Protein AF-A0A972IJH6-F1 (afdb_monomer)

Radius of gyration: 18.7 Å; Cα contacts (8 Å, |Δi|>4): 28; chains: 1; bounding box: 49×26×56 Å

pLDDT: mean 86.45, std 7.0, range [54.78, 92.75]

Structure (mmCIF, N/CA/C/O backbone):
data_AF-A0A972IJH6-F1
#
_entry.id   AF-A0A972IJH6-F1
#
loop_
_atom_site.group_PDB
_atom_site.id
_atom_site.type_symbol
_atom_site.label_atom_id
_atom_site.label_alt_id
_atom_site.label_comp_id
_atom_site.label_asym_id
_atom_site.label_entity_id
_atom_site.label_seq_id
_atom_site.pdbx_PDB_ins_code
_atom_site.Cartn_x
_atom_site.Cartn_y
_atom_site.Cartn_z
_atom_site.occupancy
_atom_site.B_iso_or_equiv
_atom_site.auth_seq_id
_atom_site.auth_comp_id
_atom_site.auth_asym_id
_atom_site.auth_atom_id
_atom_site.pdbx_PDB_model_num
ATOM 1 N N . MET A 1 1 ? 26.074 -16.834 -16.479 1.00 58.84 1 MET A N 1
ATOM 2 C CA . MET A 1 1 ? 25.507 -15.591 -15.922 1.00 58.84 1 MET A CA 1
ATOM 3 C C . MET A 1 1 ? 26.650 -14.635 -15.679 1.00 58.84 1 MET A C 1
ATOM 5 O O . MET A 1 1 ? 27.601 -15.013 -15.003 1.00 58.84 1 MET A O 1
ATOM 9 N N . SER A 1 2 ? 26.598 -13.446 -16.268 1.00 78.44 2 SER A N 1
ATOM 10 C CA . SER A 1 2 ? 27.529 -12.378 -15.910 1.00 78.44 2 SER A CA 1
ATOM 11 C C . SER A 1 2 ? 27.284 -11.946 -14.450 1.00 78.44 2 SER A C 1
ATOM 13 O O . SER A 1 2 ? 26.160 -12.080 -13.956 1.00 78.44 2 SER A O 1
ATOM 15 N N . PRO A 1 3 ? 28.292 -11.415 -13.733 1.00 78.31 3 PRO A N 1
ATOM 16 C CA . PRO A 1 3 ? 28.118 -10.910 -12.364 1.00 78.31 3 PRO A CA 1
ATOM 17 C C . PRO A 1 3 ? 26.962 -9.902 -12.225 1.00 78.31 3 PRO A C 1
ATOM 19 O O .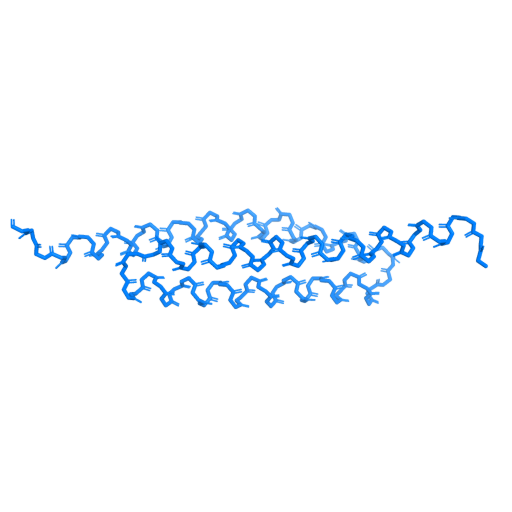 PRO A 1 3 ? 26.282 -9.860 -11.201 1.00 78.31 3 PRO A O 1
ATOM 22 N N .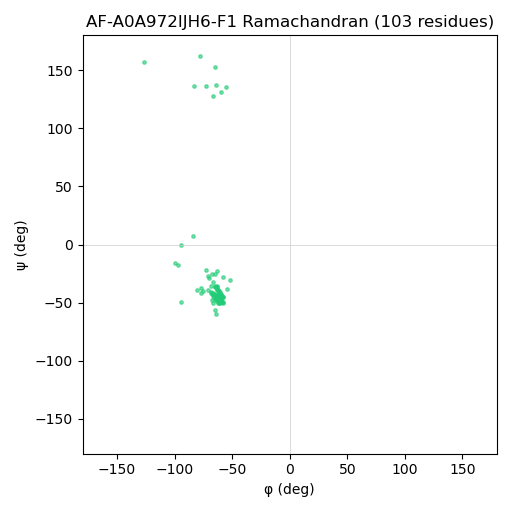 ASN A 1 4 ? 26.689 -9.148 -13.293 1.00 81.50 4 ASN A N 1
ATOM 23 C CA . ASN A 1 4 ? 25.627 -8.145 -13.367 1.00 81.50 4 ASN A CA 1
ATOM 24 C C . ASN A 1 4 ? 24.229 -8.782 -13.413 1.00 81.50 4 ASN A C 1
ATOM 26 O O . ASN A 1 4 ? 23.302 -8.302 -12.765 1.00 81.50 4 ASN A O 1
ATOM 30 N N . GLU A 1 5 ? 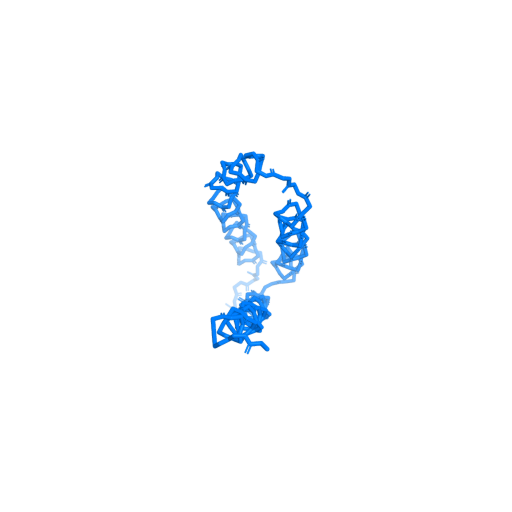24.078 -9.890 -14.142 1.00 79.38 5 GLU A N 1
ATOM 31 C CA . GLU A 1 5 ? 22.830 -10.661 -14.181 1.00 79.38 5 GLU A CA 1
ATOM 32 C C . GLU A 1 5 ? 22.544 -11.297 -12.818 1.00 79.38 5 GLU A C 1
ATOM 34 O O . GLU A 1 5 ? 21.413 -11.242 -12.338 1.00 79.38 5 GLU A O 1
ATOM 39 N N . LEU A 1 6 ? 23.575 -11.842 -12.162 1.00 83.81 6 LEU A N 1
ATOM 40 C CA . LEU A 1 6 ? 23.454 -12.432 -10.828 1.00 83.81 6 LEU A CA 1
ATOM 41 C C . LEU A 1 6 ? 23.011 -11.383 -9.791 1.00 83.81 6 LEU A C 1
ATOM 43 O O . LEU A 1 6 ? 22.104 -11.639 -9.001 1.00 83.81 6 LEU A O 1
ATOM 47 N N . GLY A 1 7 ? 23.595 -10.179 -9.841 1.00 84.25 7 GLY A N 1
ATOM 48 C CA . GLY A 1 7 ? 23.202 -9.048 -8.995 1.00 84.25 7 GLY A CA 1
ATOM 49 C C . GLY A 1 7 ? 21.758 -8.591 -9.225 1.00 84.25 7 GLY A C 1
ATOM 50 O O . GLY A 1 7 ? 21.043 -8.316 -8.262 1.00 84.25 7 GLY A O 1
ATOM 51 N N . GLY A 1 8 ? 21.297 -8.580 -10.481 1.00 86.81 8 GLY A N 1
ATOM 52 C CA . GLY A 1 8 ? 19.907 -8.266 -10.827 1.00 86.81 8 GLY A CA 1
ATOM 53 C C . GLY A 1 8 ? 18.900 -9.264 -10.245 1.00 86.81 8 GLY A C 1
ATOM 54 O O . GLY A 1 8 ? 17.905 -8.856 -9.645 1.00 86.81 8 GLY A O 1
ATOM 55 N N . TRP A 1 9 ? 19.176 -10.567 -10.353 1.00 88.19 9 TRP A N 1
ATOM 56 C CA . TRP A 1 9 ? 18.325 -11.616 -9.777 1.00 88.19 9 TRP A CA 1
ATOM 57 C C . TRP A 1 9 ? 18.296 -11.573 -8.249 1.00 88.19 9 TRP A C 1
ATOM 59 O O . TRP A 1 9 ? 17.218 -11.611 -7.657 1.00 88.19 9 TRP A O 1
ATOM 69 N N . ILE A 1 10 ? 19.462 -11.445 -7.609 1.00 89.00 10 ILE A N 1
ATOM 70 C CA . ILE A 1 10 ? 19.565 -11.350 -6.147 1.00 89.00 10 ILE A CA 1
ATOM 71 C C . ILE A 1 10 ? 18.814 -10.114 -5.643 1.00 89.00 10 ILE A C 1
ATOM 73 O O . ILE A 1 10 ? 18.017 -10.222 -4.712 1.00 89.00 10 ILE A O 1
ATOM 77 N N . GLY A 1 11 ? 19.007 -8.959 -6.285 1.00 87.12 11 GLY A N 1
ATOM 78 C CA . GLY A 1 11 ? 18.311 -7.723 -5.932 1.00 87.12 11 GLY A CA 1
ATOM 79 C C . GLY A 1 11 ? 16.793 -7.830 -6.092 1.00 87.12 11 GLY A C 1
ATOM 80 O O . GLY A 1 11 ? 16.054 -7.419 -5.199 1.00 87.12 11 GLY A O 1
ATOM 81 N N . GLY A 1 12 ? 16.321 -8.434 -7.186 1.00 86.69 12 GLY A N 1
ATOM 82 C CA . GLY A 1 12 ? 14.894 -8.649 -7.429 1.00 86.69 12 GLY A CA 1
ATOM 83 C C . GLY A 1 12 ? 14.243 -9.581 -6.403 1.00 86.69 12 GLY A C 1
ATOM 84 O O . GLY A 1 12 ? 13.191 -9.254 -5.854 1.00 86.69 12 GLY A O 1
ATOM 85 N N . VAL A 1 13 ? 14.885 -10.714 -6.099 1.00 89.44 13 VAL A N 1
ATOM 86 C CA . VAL A 1 13 ? 14.377 -11.693 -5.123 1.00 89.44 13 VAL A CA 1
ATOM 87 C C . VAL A 1 13 ? 14.386 -11.112 -3.711 1.00 89.44 13 VAL A C 1
ATOM 89 O O . VAL A 1 13 ? 13.357 -11.142 -3.035 1.00 89.44 13 VAL A O 1
ATOM 92 N N . LEU A 1 14 ? 15.509 -10.535 -3.272 1.00 90.44 14 LEU A N 1
ATOM 93 C CA . LEU A 1 14 ? 15.616 -9.937 -1.939 1.00 90.44 14 LEU A CA 1
ATOM 94 C C . LEU A 1 14 ? 14.652 -8.761 -1.775 1.00 90.44 14 LEU A C 1
ATOM 96 O O . LEU A 1 14 ? 13.950 -8.684 -0.768 1.00 90.44 14 LEU A O 1
ATOM 100 N N . GLY A 1 15 ? 14.566 -7.879 -2.774 1.00 86.88 15 GLY A N 1
ATOM 101 C CA . GLY A 1 15 ? 13.628 -6.759 -2.767 1.00 86.88 15 GLY A CA 1
ATOM 102 C C . GLY A 1 15 ? 12.174 -7.224 -2.676 1.00 86.88 15 GLY A C 1
ATOM 103 O O . GLY A 1 15 ? 11.411 -6.703 -1.861 1.00 86.88 15 GLY A O 1
ATOM 104 N N . GLY A 1 16 ? 11.804 -8.252 -3.446 1.00 87.81 16 GLY A N 1
ATOM 105 C CA . GLY A 1 16 ? 10.474 -8.858 -3.393 1.00 87.81 16 GLY A CA 1
ATOM 106 C C . GLY A 1 16 ? 10.150 -9.468 -2.028 1.00 87.81 16 GLY A C 1
ATOM 107 O O . GLY A 1 16 ? 9.082 -9.207 -1.475 1.00 87.81 16 GLY A O 1
ATOM 108 N N . MET A 1 17 ? 11.083 -10.225 -1.444 1.00 90.81 17 MET A N 1
ATOM 109 C CA . MET A 1 17 ? 10.911 -10.828 -0.118 1.00 90.81 17 MET A CA 1
ATOM 110 C C . MET A 1 17 ? 10.742 -9.777 0.981 1.00 90.81 17 MET A C 1
ATOM 112 O O . MET A 1 17 ? 9.823 -9.883 1.793 1.00 90.81 17 MET A O 1
ATOM 116 N N . VAL A 1 18 ? 11.597 -8.751 0.998 1.00 91.12 18 VAL A N 1
ATOM 117 C CA . VAL A 1 18 ? 11.527 -7.660 1.981 1.00 91.12 18 VAL A CA 1
ATOM 118 C C . VAL A 1 18 ? 10.222 -6.879 1.827 1.00 91.12 18 VAL A C 1
ATOM 120 O O . VAL A 1 18 ? 9.557 -6.600 2.824 1.00 91.12 18 VAL A O 1
ATOM 123 N N . GLY A 1 19 ? 9.813 -6.579 0.590 1.00 88.00 19 GLY A N 1
ATOM 124 C CA . GLY A 1 19 ? 8.553 -5.893 0.309 1.00 88.00 19 GLY A CA 1
ATOM 125 C C . GLY A 1 19 ? 7.332 -6.680 0.789 1.00 88.00 19 GLY A C 1
ATOM 126 O O . GLY A 1 19 ? 6.466 -6.125 1.468 1.00 88.00 19 GLY A O 1
ATOM 127 N N . LEU A 1 20 ? 7.282 -7.984 0.503 1.00 90.81 20 LEU A N 1
ATOM 128 C CA . LEU A 1 20 ? 6.207 -8.864 0.967 1.00 90.81 20 LEU A CA 1
ATOM 129 C C . LEU A 1 20 ? 6.183 -8.980 2.492 1.00 90.81 20 LEU A C 1
ATOM 131 O O . LEU A 1 20 ? 5.120 -8.826 3.093 1.00 90.81 20 LEU A O 1
ATOM 135 N N . ALA A 1 21 ? 7.338 -9.200 3.125 1.00 90.12 21 ALA A N 1
ATOM 136 C CA . ALA A 1 21 ? 7.439 -9.287 4.577 1.00 90.12 21 ALA A CA 1
ATOM 137 C C . ALA A 1 21 ? 6.960 -7.990 5.245 1.00 90.12 21 ALA A C 1
ATOM 139 O O . ALA A 1 21 ? 6.105 -8.034 6.129 1.00 90.12 21 ALA A O 1
ATOM 140 N N . GLY A 1 22 ? 7.433 -6.833 4.771 1.00 89.00 22 GLY A N 1
ATOM 141 C CA . GLY A 1 22 ? 6.987 -5.525 5.250 1.00 89.00 22 GLY A CA 1
ATOM 142 C C . GLY A 1 22 ? 5.481 -5.317 5.076 1.00 89.00 22 GLY A C 1
ATOM 143 O O . GLY A 1 22 ? 4.807 -4.887 6.013 1.00 89.00 22 GLY A O 1
ATOM 144 N N . GLY A 1 23 ? 4.928 -5.691 3.918 1.00 89.06 23 GLY A N 1
ATOM 145 C CA . GLY A 1 23 ? 3.493 -5.601 3.642 1.00 89.06 23 GLY A CA 1
ATOM 146 C C . GLY A 1 23 ? 2.644 -6.476 4.569 1.00 89.06 23 GLY A C 1
ATOM 147 O O . GLY A 1 23 ? 1.636 -6.013 5.110 1.00 89.06 23 GLY A O 1
ATOM 148 N N . VAL A 1 24 ? 3.054 -7.729 4.796 1.00 89.75 24 VAL A N 1
ATOM 149 C CA . VAL A 1 24 ? 2.341 -8.678 5.669 1.00 89.75 24 VAL A CA 1
ATOM 150 C C . VAL A 1 24 ? 2.408 -8.222 7.123 1.00 89.75 24 VAL A C 1
ATOM 152 O O . VAL A 1 24 ? 1.373 -8.146 7.788 1.00 89.75 24 VAL A O 1
ATOM 155 N N . ILE A 1 25 ? 3.601 -7.861 7.603 1.00 89.94 25 ILE A N 1
ATOM 156 C CA . ILE A 1 25 ? 3.820 -7.383 8.972 1.00 89.94 25 ILE A CA 1
ATOM 157 C C . ILE A 1 25 ? 3.012 -6.106 9.219 1.00 89.94 25 ILE A C 1
ATOM 159 O O . ILE A 1 25 ? 2.260 -6.030 10.193 1.00 89.94 25 ILE A O 1
ATOM 163 N N . GLY A 1 26 ? 3.099 -5.129 8.313 1.00 86.44 26 GLY A N 1
ATOM 164 C CA . GLY A 1 26 ? 2.338 -3.885 8.405 1.00 86.44 26 GLY A CA 1
ATOM 165 C C . GLY A 1 26 ? 0.831 -4.133 8.445 1.00 86.44 26 GLY A C 1
ATOM 166 O O . GLY A 1 26 ? 0.144 -3.601 9.315 1.00 86.44 26 GLY A O 1
ATOM 167 N N . THR A 1 27 ? 0.319 -5.007 7.572 1.00 89.94 27 THR A N 1
ATOM 168 C CA . THR A 1 27 ? -1.105 -5.385 7.549 1.00 89.94 27 THR A CA 1
ATOM 169 C C . THR A 1 27 ? -1.535 -6.044 8.862 1.00 89.94 27 THR A C 1
ATOM 171 O O . THR A 1 27 ? -2.575 -5.693 9.424 1.00 89.94 27 THR A O 1
ATOM 174 N N . TYR A 1 28 ? -0.728 -6.970 9.383 1.00 88.00 28 TYR A N 1
ATOM 175 C CA . TYR A 1 28 ? -1.009 -7.671 10.633 1.00 88.00 28 TYR A CA 1
ATOM 176 C C . TYR A 1 28 ? -1.107 -6.706 11.818 1.00 88.00 28 TYR A C 1
ATOM 178 O O . TYR A 1 28 ? -2.106 -6.722 12.540 1.00 88.00 28 TYR A O 1
ATOM 186 N N . TYR A 1 29 ? -0.117 -5.826 11.996 1.00 88.12 29 TYR A N 1
ATOM 187 C CA . TYR A 1 29 ? -0.147 -4.831 13.070 1.00 88.12 29 TYR A CA 1
ATOM 188 C C . TYR A 1 29 ? -1.297 -3.834 12.899 1.00 88.12 29 TYR A C 1
ATOM 190 O O . TYR A 1 29 ? -1.938 -3.466 13.882 1.00 88.12 29 TYR A O 1
ATOM 198 N N . SER A 1 30 ? -1.614 -3.459 11.660 1.00 83.81 30 SER A N 1
ATOM 199 C CA . SER A 1 30 ? -2.727 -2.563 11.342 1.00 83.81 30 SER A CA 1
ATOM 200 C C . SER A 1 30 ? -4.084 -3.131 11.780 1.00 83.81 30 SER A C 1
ATOM 202 O O . SER A 1 30 ? -4.886 -2.420 12.382 1.00 83.81 30 SER A O 1
ATOM 204 N N . ILE A 1 31 ? -4.320 -4.430 11.559 1.00 86.50 31 ILE A N 1
ATOM 205 C CA . ILE A 1 31 ? -5.548 -5.122 11.985 1.00 86.50 31 ILE A CA 1
ATOM 206 C C . ILE A 1 31 ? -5.524 -5.430 13.488 1.00 86.50 31 ILE A C 1
ATOM 208 O O . ILE A 1 31 ? -6.559 -5.359 14.143 1.00 86.50 31 ILE A O 1
ATOM 212 N N . ARG A 1 32 ? -4.370 -5.788 14.064 1.00 85.44 32 ARG A N 1
ATOM 213 C CA . ARG A 1 32 ? -4.269 -6.136 15.492 1.00 85.44 32 ARG A CA 1
ATOM 214 C C . ARG A 1 32 ? -4.458 -4.927 16.411 1.00 85.44 32 ARG A C 1
ATOM 216 O O . ARG A 1 32 ? -4.941 -5.096 17.522 1.00 85.44 32 ARG A O 1
ATOM 223 N N . ASN A 1 33 ? -4.105 -3.727 15.953 1.00 86.69 33 ASN A N 1
ATOM 224 C CA . ASN A 1 33 ? -4.209 -2.488 16.728 1.00 86.69 33 ASN A CA 1
ATOM 225 C C . ASN A 1 33 ? -5.610 -1.833 16.684 1.00 86.69 33 ASN A C 1
ATOM 227 O O . ASN A 1 33 ? -5.787 -0.699 17.141 1.00 86.69 33 ASN A O 1
ATOM 231 N N . THR A 1 34 ? -6.608 -2.497 16.091 1.00 85.88 34 THR A N 1
ATOM 232 C CA . THR A 1 34 ? -8.001 -2.026 16.111 1.00 85.88 34 THR A CA 1
ATOM 233 C C . THR A 1 34 ? -8.692 -2.441 17.401 1.00 85.88 34 THR A C 1
ATOM 235 O O . THR A 1 34 ? -8.566 -3.595 17.809 1.00 85.88 34 THR A O 1
ATOM 238 N N . HIS A 1 35 ? -9.453 -1.533 18.006 1.00 80.94 35 HIS A N 1
ATOM 239 C CA . HIS A 1 35 ? -10.048 -1.740 19.332 1.00 80.94 35 HIS A CA 1
ATOM 240 C C . HIS A 1 35 ? -11.523 -2.156 19.267 1.00 80.94 35 HIS A C 1
ATOM 242 O O . HIS A 1 35 ? -12.0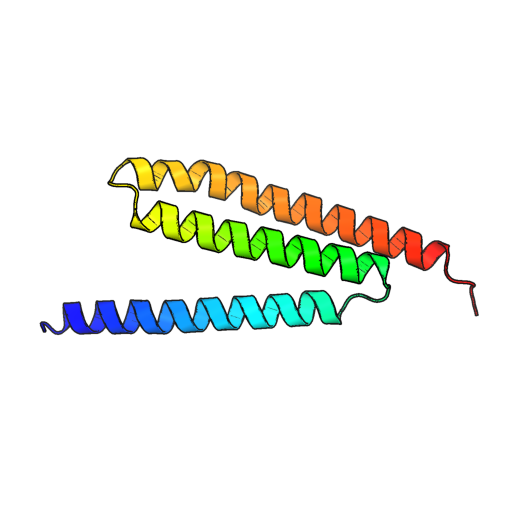48 -2.685 20.244 1.00 80.94 35 HIS A O 1
ATOM 248 N N . GLY A 1 36 ? -12.181 -1.970 18.117 1.00 82.31 36 GLY A N 1
ATOM 249 C CA . GLY A 1 36 ? -13.583 -2.333 17.928 1.00 82.31 36 GLY A CA 1
ATOM 250 C C . GLY A 1 36 ? -13.855 -3.235 16.715 1.00 82.31 36 GLY A C 1
ATOM 251 O O . GLY A 1 36 ? -13.060 -3.308 15.767 1.00 82.31 36 GLY A O 1
ATOM 252 N N . PRO A 1 37 ? -14.982 -3.976 16.732 1.00 85.44 37 PRO A N 1
ATOM 253 C CA . PRO A 1 37 ? -15.326 -4.941 15.691 1.00 85.44 37 PRO A CA 1
ATOM 254 C C . PRO A 1 37 ? -15.618 -4.285 14.332 1.00 85.44 37 PRO A C 1
ATOM 256 O O . PRO A 1 37 ? -15.318 -4.888 13.293 1.00 85.44 37 PRO A O 1
ATOM 259 N N . ARG A 1 38 ? -16.166 -3.058 14.293 1.00 86.38 38 ARG A N 1
ATOM 260 C CA . ARG A 1 38 ? -16.400 -2.333 13.031 1.00 86.38 38 ARG A CA 1
ATOM 261 C C . ARG A 1 38 ? -15.089 -1.787 12.482 1.00 86.38 38 ARG A C 1
ATOM 263 O O . ARG A 1 38 ? -14.874 -1.902 11.273 1.00 86.38 38 ARG A O 1
ATOM 270 N N . GLU A 1 39 ? -14.208 -1.265 13.341 1.00 87.31 39 GLU A N 1
ATOM 271 C CA . GLU A 1 39 ? -12.861 -0.830 12.946 1.00 87.31 39 GLU A CA 1
ATOM 272 C C . GLU A 1 39 ? -12.088 -1.996 12.314 1.00 87.31 39 GLU A C 1
ATOM 274 O O . GLU A 1 39 ? -11.608 -1.886 11.185 1.00 87.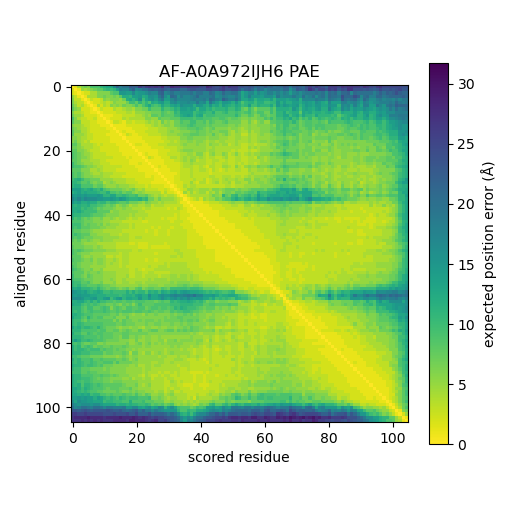31 39 GLU A O 1
ATOM 279 N N . ARG A 1 40 ? -12.069 -3.164 12.969 1.00 87.62 40 ARG A N 1
ATOM 280 C CA . ARG A 1 40 ? -11.389 -4.364 12.459 1.00 87.62 40 ARG A CA 1
ATOM 281 C C . ARG A 1 40 ? -11.912 -4.803 11.092 1.00 87.62 40 ARG A C 1
ATOM 283 O O . ARG A 1 40 ? -11.127 -5.095 10.190 1.00 87.62 40 ARG A O 1
ATOM 290 N N . ARG A 1 41 ? -13.237 -4.831 10.902 1.00 89.56 41 ARG A N 1
ATOM 291 C CA . ARG A 1 41 ? -13.850 -5.213 9.616 1.00 89.56 41 ARG A CA 1
ATOM 292 C C . ARG A 1 41 ? -13.514 -4.221 8.503 1.00 89.56 41 ARG A C 1
ATOM 294 O O . ARG A 1 41 ? -13.329 -4.637 7.359 1.00 89.56 41 ARG A O 1
ATOM 301 N N . PHE A 1 42 ? -13.440 -2.928 8.820 1.00 90.12 42 PHE A N 1
ATOM 302 C CA . PHE A 1 42 ? -12.971 -1.914 7.878 1.00 90.12 42 PHE A CA 1
ATOM 303 C C . PHE A 1 42 ? -11.504 -2.147 7.504 1.00 90.12 42 PHE A C 1
ATOM 305 O O . PHE A 1 42 ? -11.200 -2.207 6.315 1.00 90.12 42 PHE A O 1
ATOM 312 N N . MET A 1 43 ? -10.629 -2.383 8.485 1.00 90.25 43 MET A N 1
ATOM 313 C CA . MET A 1 43 ? -9.203 -2.617 8.240 1.00 90.25 43 MET A CA 1
ATOM 314 C C . MET A 1 43 ? -8.931 -3.868 7.405 1.00 90.25 43 MET A C 1
ATOM 316 O O . MET A 1 43 ? -8.108 -3.817 6.498 1.00 90.25 43 MET A O 1
ATOM 320 N N . VAL A 1 44 ? -9.664 -4.966 7.625 1.00 90.31 44 VAL A N 1
ATOM 321 C CA . VAL A 1 44 ? -9.557 -6.171 6.780 1.00 90.31 44 VAL A CA 1
ATOM 322 C C . VAL A 1 44 ? -9.936 -5.867 5.327 1.00 90.31 44 VAL A C 1
ATOM 324 O O . VAL A 1 44 ? -9.230 -6.270 4.406 1.00 90.31 44 VAL A O 1
ATOM 327 N N . ARG A 1 45 ? -11.027 -5.125 5.095 1.00 89.56 45 ARG A N 1
ATOM 328 C CA . ARG A 1 45 ? -11.435 -4.731 3.735 1.00 89.56 45 ARG A CA 1
ATOM 329 C C . ARG A 1 45 ? -10.426 -3.789 3.088 1.00 89.56 45 ARG A C 1
ATOM 331 O O . ARG A 1 45 ? -10.098 -3.978 1.923 1.00 89.56 45 ARG A O 1
ATOM 338 N N . ALA A 1 46 ? -9.927 -2.808 3.838 1.00 89.12 46 ALA A N 1
ATOM 339 C CA . ALA A 1 46 ? -8.899 -1.890 3.367 1.00 89.12 46 ALA A CA 1
ATOM 340 C C . ALA A 1 46 ? -7.621 -2.649 2.988 1.00 89.12 46 ALA A C 1
ATOM 342 O O . ALA A 1 46 ? -7.077 -2.415 1.916 1.00 89.12 46 ALA A O 1
ATOM 343 N N . ALA A 1 47 ? -7.197 -3.620 3.801 1.00 90.06 47 ALA A N 1
ATOM 344 C CA . ALA A 1 47 ? -6.061 -4.479 3.495 1.00 90.06 47 ALA A CA 1
ATOM 345 C C . ALA A 1 47 ? -6.265 -5.273 2.196 1.00 90.06 47 ALA A C 1
ATOM 347 O O . ALA A 1 47 ? -5.378 -5.272 1.348 1.00 90.06 47 ALA A O 1
ATOM 348 N N . LEU A 1 48 ? -7.433 -5.898 2.001 1.00 91.69 48 LEU A N 1
ATOM 349 C CA . LEU A 1 48 ? -7.747 -6.626 0.765 1.00 91.69 48 LEU A CA 1
ATOM 350 C C . LEU A 1 48 ? -7.687 -5.718 -0.471 1.00 91.69 48 LEU A C 1
ATOM 352 O O . LEU A 1 48 ? -7.106 -6.101 -1.484 1.00 91.69 48 LEU A O 1
ATOM 356 N N . VAL A 1 49 ? -8.240 -4.506 -0.377 1.00 90.88 49 VAL A N 1
ATOM 357 C CA . VAL A 1 49 ? -8.187 -3.514 -1.462 1.00 90.88 49 VAL A CA 1
ATOM 358 C C . VAL A 1 49 ? -6.747 -3.085 -1.741 1.00 90.88 49 VAL A C 1
ATOM 360 O O . VAL A 1 49 ? -6.339 -3.066 -2.898 1.00 90.88 49 VAL A O 1
ATOM 363 N N . THR A 1 50 ? -5.956 -2.797 -0.705 1.00 89.44 50 THR A N 1
ATOM 364 C CA . THR A 1 50 ? -4.550 -2.395 -0.844 1.00 89.44 50 THR A CA 1
ATOM 365 C C . THR A 1 50 ? -3.706 -3.499 -1.474 1.00 89.44 50 THR A C 1
ATOM 367 O O . THR A 1 50 ? -2.968 -3.232 -2.418 1.00 89.44 50 THR A O 1
ATOM 370 N N . TRP A 1 51 ? -3.838 -4.747 -1.019 1.00 92.19 51 TRP A N 1
ATOM 371 C CA . TRP A 1 51 ? -3.136 -5.884 -1.620 1.00 92.19 51 TRP A CA 1
ATOM 372 C C . TRP A 1 51 ? -3.554 -6.107 -3.075 1.00 92.19 51 TRP A C 1
ATOM 374 O O . TRP A 1 51 ? -2.692 -6.273 -3.935 1.00 92.19 51 TRP A O 1
ATOM 384 N N . GLY A 1 52 ? -4.855 -6.032 -3.374 1.00 92.75 52 GLY A N 1
ATOM 385 C CA . GLY A 1 52 ? -5.364 -6.107 -4.744 1.00 92.75 52 GLY A CA 1
ATOM 386 C C . GLY A 1 52 ? -4.804 -4.998 -5.640 1.00 92.75 52 GLY A C 1
ATOM 387 O O . GLY A 1 52 ? -4.372 -5.272 -6.760 1.00 92.75 52 GLY A O 1
ATOM 388 N N . ALA A 1 53 ? -4.735 -3.762 -5.140 1.00 89.69 53 ALA A N 1
ATOM 389 C CA . ALA A 1 53 ? -4.153 -2.628 -5.852 1.00 89.69 53 ALA A CA 1
ATOM 390 C C . ALA A 1 53 ? -2.644 -2.802 -6.091 1.00 89.69 53 ALA A C 1
ATOM 392 O O . ALA A 1 53 ? -2.183 -2.547 -7.200 1.00 89.69 53 ALA A O 1
ATOM 393 N N . ILE A 1 54 ? -1.887 -3.288 -5.099 1.00 89.62 54 ILE A N 1
ATOM 394 C CA . ILE A 1 54 ? -0.450 -3.577 -5.235 1.00 89.62 54 ILE A CA 1
ATOM 395 C C . ILE A 1 54 ? -0.220 -4.652 -6.299 1.00 89.62 54 ILE A C 1
ATOM 397 O O . ILE A 1 54 ? 0.574 -4.440 -7.212 1.00 89.62 54 ILE A O 1
ATOM 401 N N . VAL A 1 55 ? -0.931 -5.782 -6.224 1.00 92.00 55 VAL A N 1
ATOM 402 C CA . VAL A 1 55 ? -0.806 -6.864 -7.215 1.00 92.00 55 VAL A CA 1
ATOM 403 C C . VAL A 1 55 ? -1.165 -6.356 -8.609 1.00 92.00 55 VAL A C 1
ATOM 405 O O . VAL A 1 55 ? -0.418 -6.591 -9.554 1.00 92.00 55 VAL A O 1
ATOM 408 N N . THR A 1 56 ? -2.258 -5.601 -8.736 1.00 91.75 56 THR A N 1
ATOM 409 C CA . THR A 1 56 ? -2.679 -5.012 -10.016 1.00 91.75 56 THR A CA 1
ATOM 410 C C . THR A 1 56 ? -1.617 -4.066 -10.570 1.00 91.75 56 THR A C 1
ATOM 412 O O . THR A 1 56 ? -1.261 -4.158 -11.741 1.00 91.75 56 THR A O 1
ATOM 415 N N . PHE A 1 57 ? -1.065 -3.187 -9.731 1.00 89.19 57 PHE A N 1
ATOM 416 C CA . PHE A 1 57 ? -0.006 -2.259 -10.116 1.00 89.19 57 PHE A CA 1
ATOM 417 C C . PHE A 1 57 ? 1.255 -2.996 -10.583 1.00 89.19 57 PHE A C 1
ATOM 419 O O . PHE A 1 57 ? 1.797 -2.660 -11.633 1.00 89.19 57 PHE A O 1
ATOM 426 N N . LEU A 1 58 ? 1.684 -4.037 -9.862 1.00 90.06 58 LEU A N 1
ATOM 427 C CA . LEU A 1 58 ? 2.838 -4.858 -10.239 1.00 90.06 58 LEU A CA 1
ATOM 428 C C . LEU A 1 58 ? 2.607 -5.610 -11.556 1.00 90.06 58 LEU A C 1
ATOM 430 O O . LEU A 1 58 ? 3.481 -5.599 -12.420 1.00 90.06 58 LEU A O 1
ATOM 434 N N . VAL A 1 59 ? 1.430 -6.216 -11.749 1.00 91.31 59 VAL A N 1
ATOM 435 C CA . VAL A 1 59 ? 1.070 -6.885 -13.010 1.00 91.31 59 VAL A CA 1
ATOM 436 C C . VAL A 1 59 ? 1.105 -5.893 -14.171 1.00 91.31 59 VAL A C 1
ATOM 438 O O . VAL A 1 59 ? 1.732 -6.171 -15.191 1.00 91.31 59 VAL A O 1
ATOM 441 N N . LEU A 1 60 ? 0.501 -4.712 -14.011 1.00 89.44 60 LEU A N 1
ATOM 442 C CA . LEU A 1 60 ? 0.523 -3.670 -15.039 1.00 89.44 60 LEU A CA 1
ATOM 443 C C . LEU A 1 60 ? 1.950 -3.197 -15.338 1.00 89.44 60 LEU A C 1
ATOM 445 O O . LEU A 1 60 ? 2.297 -3.017 -16.503 1.00 89.44 60 LEU A O 1
ATOM 449 N N . LEU A 1 61 ? 2.795 -3.050 -14.314 1.00 87.75 61 LEU A N 1
ATOM 450 C CA . LEU A 1 61 ? 4.192 -2.655 -14.481 1.00 87.75 61 LEU A CA 1
ATOM 451 C C . LEU A 1 61 ? 4.991 -3.692 -15.286 1.00 87.75 61 LEU A C 1
ATOM 453 O O . LEU A 1 61 ? 5.843 -3.316 -16.088 1.00 87.75 61 LEU A O 1
ATOM 457 N N . LEU A 1 62 ? 4.715 -4.986 -15.103 1.00 87.38 62 LEU A N 1
ATOM 458 C CA . LEU A 1 62 ? 5.386 -6.060 -15.838 1.00 87.38 62 LEU A CA 1
ATOM 459 C C . LEU A 1 62 ? 4.861 -6.197 -17.275 1.00 87.38 62 LEU A C 1
ATOM 461 O O . LEU A 1 62 ? 5.663 -6.353 -18.197 1.00 87.38 62 LEU A O 1
ATOM 465 N N . VAL A 1 63 ? 3.544 -6.093 -17.476 1.00 90.56 63 VAL A N 1
ATOM 466 C CA . VAL A 1 63 ? 2.885 -6.351 -18.768 1.00 90.56 63 VAL A CA 1
ATOM 467 C C . VAL A 1 63 ? 2.982 -5.169 -19.736 1.00 90.56 63 VAL A C 1
ATOM 469 O O . VAL A 1 63 ? 3.178 -5.382 -20.932 1.00 90.56 63 VAL A O 1
ATOM 472 N N . LEU A 1 64 ? 2.853 -3.922 -19.268 1.00 88.50 64 LEU A N 1
ATOM 473 C CA . LEU A 1 64 ? 2.855 -2.767 -20.172 1.00 88.50 64 LEU A CA 1
ATOM 474 C C . LEU A 1 64 ? 4.264 -2.507 -20.727 1.00 88.50 64 LEU A C 1
ATOM 476 O O . LEU A 1 64 ? 5.215 -2.509 -19.953 1.00 88.50 64 LEU A O 1
ATOM 480 N N . PRO A 1 65 ? 4.435 -2.221 -22.028 1.00 87.31 65 PRO A N 1
ATOM 481 C CA . PRO A 1 65 ? 5.714 -1.785 -22.586 1.00 87.31 65 PRO A CA 1
ATOM 482 C C . PRO A 1 65 ? 6.005 -0.301 -22.283 1.00 87.31 65 PRO A C 1
ATOM 484 O O . PRO A 1 65 ? 5.113 0.484 -21.952 1.00 87.31 65 PRO A O 1
ATOM 487 N N . SER A 1 66 ? 7.271 0.111 -22.406 1.00 79.62 66 SER A N 1
ATOM 488 C CA . SER A 1 66 ? 7.649 1.536 -22.372 1.00 79.62 66 SER A CA 1
ATOM 489 C C . SER A 1 66 ? 7.027 2.273 -23.574 1.00 79.62 66 SER A C 1
ATOM 491 O O . SER A 1 66 ? 7.056 1.709 -24.668 1.00 79.62 66 SER A O 1
ATOM 493 N N . PRO A 1 67 ? 6.463 3.493 -23.426 1.00 85.12 67 PRO A N 1
ATOM 494 C CA . PRO A 1 67 ? 6.493 4.381 -22.257 1.00 85.12 67 PRO A CA 1
ATOM 495 C C . PRO A 1 67 ? 5.285 4.255 -21.314 1.00 85.12 67 PRO A C 1
ATOM 497 O O . PRO A 1 67 ? 5.243 4.935 -20.291 1.00 85.12 67 PRO A O 1
ATOM 500 N N . TRP A 1 68 ? 4.313 3.388 -21.607 1.00 84.38 68 TRP A N 1
ATOM 501 C CA . TRP A 1 68 ? 3.065 3.273 -20.840 1.00 84.38 68 TRP A CA 1
ATOM 502 C C . TRP A 1 68 ? 3.286 2.953 -19.354 1.00 84.38 68 TRP A C 1
ATOM 504 O O . TRP A 1 68 ? 2.513 3.399 -18.509 1.00 84.38 68 TRP A O 1
ATOM 514 N N . ARG A 1 69 ? 4.389 2.271 -19.013 1.00 85.38 69 ARG A N 1
ATOM 515 C CA . ARG A 1 69 ? 4.828 2.066 -17.618 1.00 85.38 69 ARG A CA 1
ATOM 516 C C . ARG A 1 69 ? 4.980 3.373 -16.835 1.00 85.38 69 ARG A C 1
ATOM 518 O O . ARG A 1 69 ? 4.635 3.410 -15.660 1.00 85.38 69 ARG A O 1
ATOM 525 N N . TRP A 1 70 ? 5.474 4.441 -17.463 1.00 85.75 70 TRP A N 1
ATOM 526 C CA . TRP A 1 70 ? 5.654 5.741 -16.808 1.00 85.75 70 TRP A CA 1
ATOM 527 C C . TRP A 1 70 ? 4.321 6.400 -16.472 1.00 85.75 70 TRP A C 1
ATOM 529 O O . TRP A 1 70 ? 4.176 6.987 -15.402 1.00 85.75 70 TRP A O 1
ATOM 539 N N . LEU A 1 71 ? 3.318 6.230 -17.336 1.00 89.12 71 LEU A N 1
ATOM 540 C CA . LEU A 1 71 ? 1.980 6.760 -17.097 1.00 89.12 71 LEU A CA 1
ATOM 541 C C . LEU A 1 71 ? 1.299 6.117 -15.887 1.00 89.12 71 LEU A C 1
ATOM 543 O O . LEU A 1 71 ? 0.477 6.784 -15.278 1.00 89.12 71 LEU A O 1
ATOM 547 N N . LEU A 1 72 ? 1.660 4.888 -15.489 1.00 89.19 72 LEU A N 1
ATOM 548 C CA . LEU A 1 72 ? 1.137 4.243 -14.272 1.00 89.19 72 LEU A CA 1
ATOM 549 C C . LEU A 1 72 ? 1.595 4.930 -12.979 1.00 89.19 72 LEU A C 1
ATOM 551 O O . LEU A 1 72 ? 0.897 4.857 -11.967 1.00 89.19 72 LEU A O 1
ATOM 555 N N . TRP A 1 73 ? 2.735 5.624 -12.997 1.00 87.75 73 TRP A N 1
ATOM 556 C CA . TRP A 1 73 ? 3.239 6.333 -11.820 1.00 87.75 73 TRP A CA 1
ATOM 557 C C . TRP A 1 73 ? 2.404 7.565 -11.472 1.00 87.75 73 TRP A C 1
ATOM 559 O O . TRP A 1 73 ? 2.325 7.923 -10.300 1.00 87.75 73 TRP A O 1
ATOM 569 N N . VAL A 1 74 ? 1.735 8.177 -12.455 1.00 91.25 74 VAL A N 1
ATOM 570 C CA . VAL A 1 74 ? 0.842 9.325 -12.237 1.00 91.25 74 VAL A CA 1
ATOM 571 C C . VAL A 1 74 ? -0.370 8.947 -11.373 1.00 91.25 74 VAL A C 1
ATOM 573 O O . VAL A 1 74 ? -0.506 9.508 -10.285 1.00 91.25 74 VAL A O 1
ATOM 576 N N . PRO A 1 75 ? -1.238 7.986 -11.759 1.00 88.75 75 PRO A N 1
ATOM 577 C CA . PRO A 1 75 ? -2.343 7.572 -10.912 1.00 88.75 75 PRO A CA 1
ATOM 578 C C . PRO A 1 75 ? -1.837 6.953 -9.611 1.00 88.75 75 PRO A C 1
ATOM 580 O O . PRO A 1 75 ? -2.435 7.214 -8.577 1.00 88.75 75 PRO A O 1
ATOM 583 N N . TYR A 1 76 ? -0.722 6.213 -9.608 1.00 88.00 76 TYR A N 1
ATOM 584 C CA . TYR A 1 76 ? -0.130 5.696 -8.370 1.00 88.00 76 TYR A CA 1
ATOM 585 C C . TYR A 1 76 ? 0.226 6.818 -7.383 1.00 88.00 76 TYR A C 1
ATOM 587 O O . TYR A 1 76 ? -0.198 6.783 -6.227 1.00 88.00 76 TYR A O 1
ATOM 595 N N . GLY A 1 77 ? 0.935 7.850 -7.846 1.00 89.31 77 GLY A N 1
ATOM 596 C CA . GLY A 1 77 ? 1.366 8.982 -7.029 1.00 89.31 77 GLY A CA 1
ATOM 597 C C . GLY A 1 77 ? 0.215 9.813 -6.460 1.00 89.31 77 GLY A C 1
ATOM 598 O O . GLY A 1 77 ? 0.395 10.461 -5.436 1.00 89.31 77 GLY A O 1
ATOM 599 N N . ILE A 1 78 ? -0.970 9.769 -7.076 1.00 91.56 78 ILE A N 1
ATOM 600 C CA . ILE A 1 78 ? -2.167 10.481 -6.605 1.00 91.56 78 ILE A CA 1
ATOM 601 C C . ILE A 1 78 ? -3.041 9.562 -5.736 1.00 91.56 78 ILE A C 1
ATOM 603 O O . ILE A 1 78 ? -3.437 9.930 -4.629 1.00 91.56 78 ILE A O 1
ATOM 607 N N . LEU A 1 79 ? -3.343 8.350 -6.207 1.00 89.50 79 LEU A N 1
ATOM 608 C CA . LEU A 1 79 ? -4.237 7.407 -5.530 1.00 89.50 79 LEU A CA 1
ATOM 609 C C . LEU A 1 79 ? -3.676 6.947 -4.190 1.00 89.50 79 LEU A C 1
ATOM 611 O O . LEU A 1 79 ? -4.442 6.769 -3.246 1.00 89.50 79 LEU A O 1
ATOM 615 N N . LEU A 1 80 ? -2.358 6.778 -4.086 1.00 88.44 80 LEU A N 1
ATOM 616 C CA . LEU A 1 80 ? -1.720 6.304 -2.865 1.00 88.44 80 LEU A CA 1
ATOM 617 C C . LEU A 1 80 ? -1.876 7.298 -1.699 1.00 88.44 80 LEU A C 1
ATOM 619 O O . LEU A 1 80 ? -2.456 6.911 -0.681 1.00 88.44 80 LEU A O 1
ATOM 623 N N . PRO A 1 81 ? -1.463 8.578 -1.805 1.00 89.19 81 PRO A N 1
ATOM 624 C CA . PRO A 1 81 ? -1.682 9.538 -0.725 1.00 89.19 81 PRO A CA 1
ATOM 625 C C . PRO A 1 81 ? -3.169 9.790 -0.464 1.00 89.19 81 PRO A C 1
ATOM 627 O O . PRO A 1 81 ? -3.570 9.870 0.698 1.00 89.19 81 PRO A O 1
ATOM 630 N N . MET A 1 82 ? -4.014 9.849 -1.501 1.00 89.12 82 MET A N 1
ATOM 631 C CA . MET A 1 82 ? -5.461 9.994 -1.304 1.00 89.12 82 MET A CA 1
ATOM 632 C C . MET A 1 82 ? -6.054 8.815 -0.526 1.00 89.12 82 MET A C 1
ATOM 634 O O . MET A 1 82 ? -6.827 9.027 0.409 1.00 89.12 82 MET A O 1
ATOM 638 N N . GLY A 1 83 ? -5.663 7.586 -0.867 1.00 89.25 83 GLY A N 1
ATOM 639 C CA . GLY A 1 83 ? -6.090 6.367 -0.188 1.00 89.25 83 GLY A CA 1
ATOM 640 C C . GLY A 1 83 ? -5.659 6.342 1.276 1.00 89.25 83 GLY A C 1
ATOM 641 O O . GLY A 1 83 ? -6.477 6.032 2.140 1.00 89.25 83 GLY A O 1
ATOM 642 N N . ILE A 1 84 ? -4.421 6.753 1.573 1.00 88.19 84 ILE A N 1
ATOM 643 C CA . ILE A 1 84 ? -3.923 6.873 2.952 1.00 88.19 84 ILE A CA 1
ATOM 644 C C . ILE A 1 84 ? -4.738 7.910 3.731 1.00 88.19 84 ILE A C 1
ATOM 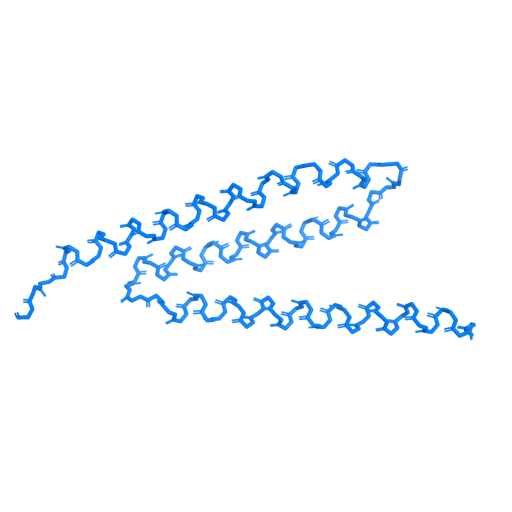646 O O . ILE A 1 84 ? -5.222 7.619 4.823 1.00 88.19 84 ILE A O 1
ATOM 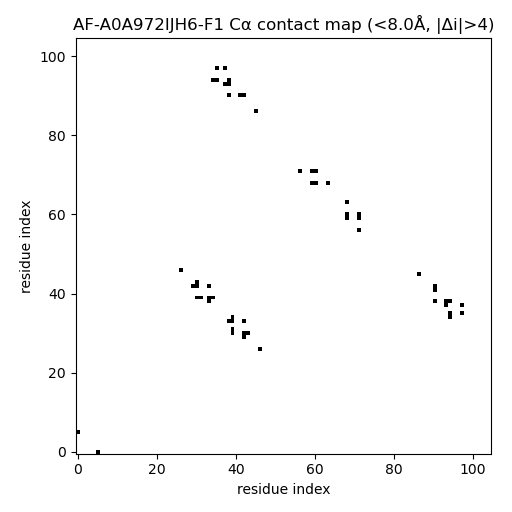650 N N . ILE A 1 85 ? -4.932 9.112 3.182 1.00 90.25 85 ILE A N 1
ATOM 651 C CA . ILE A 1 85 ? -5.655 10.190 3.871 1.00 90.25 85 ILE A CA 1
ATOM 652 C C . ILE A 1 85 ? -7.110 9.788 4.123 1.00 90.25 85 ILE A C 1
ATOM 654 O O . ILE A 1 85 ? -7.610 9.930 5.241 1.00 90.25 85 ILE A O 1
ATOM 658 N N . PHE A 1 86 ? -7.797 9.278 3.101 1.00 90.00 86 PHE A N 1
ATOM 659 C CA . PHE A 1 86 ? -9.196 8.877 3.211 1.00 90.00 86 PHE A CA 1
ATOM 660 C C . PHE A 1 86 ? -9.370 7.669 4.138 1.00 90.00 86 PHE A C 1
ATOM 662 O O . PHE A 1 86 ? -10.241 7.682 5.009 1.00 90.00 86 PHE A O 1
ATOM 669 N N . GLY A 1 87 ? -8.508 6.658 4.000 1.00 88.88 87 GLY A N 1
ATOM 670 C CA . GLY A 1 87 ? -8.499 5.468 4.846 1.00 88.88 87 GLY A CA 1
ATOM 671 C C . GLY A 1 87 ? -8.290 5.816 6.316 1.00 88.88 87 GLY A C 1
ATOM 672 O O . GLY A 1 87 ? -9.106 5.431 7.154 1.00 88.88 87 GLY A O 1
ATOM 673 N N . ASN A 1 88 ? -7.277 6.632 6.620 1.00 89.38 88 ASN A N 1
ATOM 674 C CA . ASN A 1 88 ? -6.984 7.074 7.984 1.00 89.38 88 ASN A CA 1
ATOM 675 C C . ASN A 1 88 ? -8.136 7.890 8.576 1.00 89.38 88 ASN A C 1
ATOM 677 O O . ASN A 1 88 ? -8.530 7.662 9.719 1.00 89.38 88 ASN A O 1
ATOM 681 N N . ARG A 1 89 ? -8.724 8.811 7.800 1.00 90.38 89 ARG A N 1
ATOM 682 C CA . ARG A 1 89 ? -9.898 9.586 8.237 1.00 90.38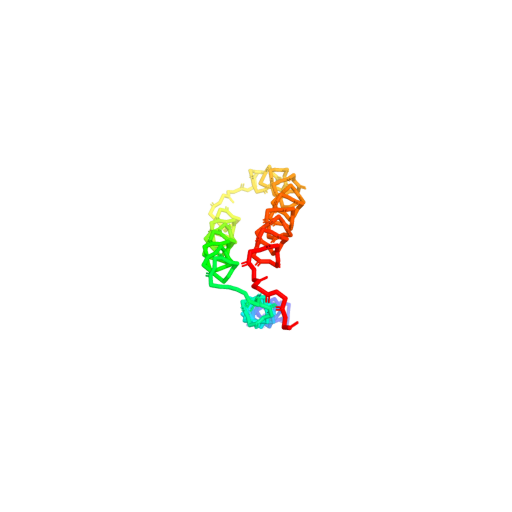 89 ARG A CA 1
ATOM 683 C C . ARG A 1 89 ? -11.074 8.675 8.561 1.00 90.38 89 ARG A C 1
ATOM 685 O O . ARG A 1 89 ? -11.697 8.841 9.608 1.00 90.38 89 ARG A O 1
ATOM 692 N N . ARG A 1 90 ? -11.373 7.701 7.697 1.00 90.19 90 ARG A N 1
ATOM 693 C CA . ARG A 1 90 ? -12.499 6.788 7.908 1.00 90.19 90 ARG A CA 1
ATOM 694 C C . ARG A 1 90 ? -12.262 5.862 9.097 1.00 90.19 90 ARG A C 1
ATOM 696 O O . ARG A 1 90 ? -13.173 5.682 9.900 1.00 90.19 90 ARG A O 1
ATOM 703 N N . GLN A 1 91 ? -11.046 5.343 9.256 1.00 89.06 91 GLN A N 1
ATOM 704 C CA . GLN A 1 91 ? -10.667 4.554 10.426 1.00 89.06 91 GLN A CA 1
ATOM 705 C C . GLN A 1 91 ? -10.828 5.366 11.721 1.00 89.06 91 GLN A C 1
ATOM 707 O O . GLN A 1 91 ? -11.444 4.889 12.673 1.00 89.06 91 GLN A O 1
ATOM 712 N N . GLN A 1 92 ? -10.341 6.612 11.751 1.00 88.56 92 GLN A N 1
ATOM 713 C CA . GLN A 1 92 ? -10.475 7.495 12.915 1.00 88.56 92 GLN A CA 1
ATOM 714 C C . GLN A 1 92 ? -11.935 7.827 13.241 1.00 88.56 92 GLN A C 1
ATOM 716 O O . GLN A 1 92 ? -12.295 7.870 14.415 1.00 88.56 92 GLN A O 1
ATOM 721 N N . GLN A 1 93 ? -12.780 8.045 12.230 1.00 90.06 93 GLN A N 1
ATOM 722 C CA . GLN A 1 93 ? -14.218 8.246 12.431 1.00 90.06 93 GLN A CA 1
ATOM 723 C C . GLN A 1 93 ? -14.863 7.026 13.090 1.00 90.06 93 GLN A C 1
ATOM 725 O O . GLN A 1 93 ? -15.528 7.182 14.108 1.00 90.06 93 GLN A O 1
ATOM 730 N N . ILE A 1 94 ? -14.605 5.819 12.572 1.00 88.75 94 ILE A N 1
ATOM 731 C CA . ILE A 1 94 ? -15.155 4.577 13.137 1.00 88.75 94 ILE A CA 1
ATOM 732 C C . ILE A 1 94 ? -14.702 4.402 14.589 1.00 88.75 94 ILE A C 1
ATOM 734 O O . ILE A 1 94 ? -15.524 4.114 15.452 1.00 88.75 94 ILE A O 1
ATOM 738 N N . ARG A 1 95 ? -13.420 4.651 14.878 1.00 86.75 95 ARG A N 1
ATOM 739 C CA . ARG A 1 95 ? -12.883 4.566 16.240 1.00 86.75 95 ARG A CA 1
ATOM 740 C C . ARG A 1 95 ? -13.569 5.547 17.199 1.00 86.75 95 ARG A C 1
ATOM 742 O O . ARG A 1 95 ? -13.854 5.183 18.334 1.00 86.75 95 ARG A O 1
ATOM 749 N N . ARG A 1 96 ? -13.847 6.779 16.756 1.00 87.81 96 ARG A N 1
ATOM 750 C CA . ARG A 1 96 ? -14.576 7.785 17.554 1.00 87.81 96 ARG A CA 1
ATOM 751 C C . ARG A 1 96 ? -16.037 7.391 17.777 1.00 87.81 96 ARG A C 1
ATOM 753 O O . ARG A 1 96 ? -16.523 7.538 18.890 1.00 87.81 96 A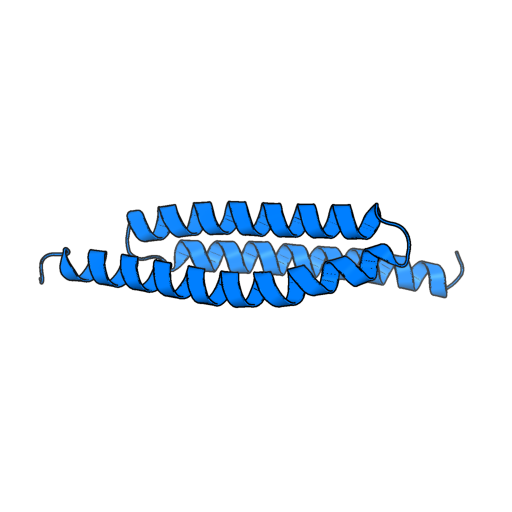RG A O 1
ATOM 760 N N . GLU A 1 97 ? -16.713 6.881 16.747 1.00 88.62 97 GLU A N 1
ATOM 761 C CA . GLU A 1 97 ? -18.090 6.373 16.848 1.00 88.62 97 GLU A CA 1
ATOM 762 C C . GLU A 1 97 ? -18.183 5.211 17.852 1.00 88.62 97 GLU A C 1
ATOM 764 O O . GLU A 1 97 ? -19.087 5.180 18.686 1.00 88.62 97 GLU A O 1
ATOM 769 N N . GLU A 1 98 ? -17.238 4.266 17.805 1.00 86.12 98 GLU A N 1
ATOM 770 C CA . GLU A 1 98 ? -17.202 3.125 18.727 1.00 86.12 98 GLU A CA 1
ATOM 771 C C . GLU A 1 98 ? -16.881 3.559 20.163 1.00 86.12 98 GLU A C 1
ATOM 773 O O . GLU A 1 98 ? -17.557 3.115 21.088 1.00 86.12 98 GLU A O 1
ATOM 778 N N . ALA A 1 99 ? -15.929 4.478 20.358 1.00 84.12 99 ALA A N 1
ATOM 779 C CA . ALA A 1 99 ? -15.611 5.029 21.677 1.00 84.12 99 ALA A CA 1
ATOM 780 C C . ALA A 1 99 ? -16.772 5.827 22.296 1.00 84.12 99 ALA A C 1
ATOM 782 O O . ALA A 1 99 ? -16.980 5.746 23.499 1.00 84.12 99 ALA A O 1
ATOM 783 N N . ALA A 1 100 ? -17.548 6.564 21.493 1.00 81.75 100 ALA A N 1
ATOM 784 C CA . ALA A 1 100 ? -18.719 7.304 21.971 1.00 81.75 100 ALA A CA 1
ATOM 785 C C . ALA A 1 100 ? -19.917 6.402 22.329 1.00 81.75 100 ALA A C 1
ATOM 787 O O . ALA A 1 100 ? -20.801 6.828 23.066 1.00 81.75 100 ALA A O 1
ATOM 788 N N . THR A 1 101 ? -19.966 5.179 21.789 1.00 75.69 101 THR A N 1
ATOM 789 C CA . THR A 1 101 ? -21.063 4.220 22.022 1.00 75.69 101 THR A CA 1
ATOM 790 C C . THR A 1 101 ? -20.726 3.206 23.122 1.00 75.69 101 THR A C 1
ATOM 792 O O . THR A 1 101 ? -21.623 2.553 23.655 1.00 75.69 101 THR A O 1
ATOM 795 N N . ALA A 1 102 ? -19.445 3.050 23.471 1.00 67.50 102 ALA A N 1
ATOM 796 C CA . ALA A 1 102 ? -19.031 2.243 24.611 1.00 67.50 102 ALA A CA 1
ATOM 797 C C . ALA A 1 102 ? -19.521 2.913 25.912 1.00 67.50 102 ALA A C 1
ATOM 799 O O . ALA A 1 102 ? -19.272 4.106 26.095 1.00 67.50 102 ALA A O 1
ATOM 800 N N . PRO A 1 103 ? -20.221 2.195 26.813 1.00 55.75 103 PRO A N 1
ATOM 801 C CA . PRO A 1 103 ? -20.590 2.754 28.108 1.00 55.75 103 PRO A CA 1
ATOM 802 C C . PRO A 1 103 ? -19.307 3.142 28.850 1.00 55.75 103 PRO A C 1
ATOM 804 O O . PRO A 1 103 ? -18.373 2.339 28.906 1.00 55.75 103 PRO A O 1
ATOM 807 N N . ASN A 1 104 ? -19.252 4.358 29.401 1.00 54.78 104 ASN A N 1
ATOM 808 C CA . ASN A 1 104 ? -18.207 4.708 30.362 1.00 54.78 104 ASN A CA 1
ATOM 809 C C . ASN A 1 104 ? -18.246 3.686 31.516 1.00 54.78 104 ASN A C 1
ATOM 811 O O . ASN A 1 104 ? -19.355 3.353 31.950 1.00 54.78 104 ASN A O 1
ATOM 815 N N . PRO A 1 105 ? -17.092 3.168 31.978 1.00 57.50 105 PRO A N 1
ATOM 816 C CA . PRO A 1 105 ? -17.045 2.372 33.200 1.00 57.50 105 PRO A CA 1
ATOM 817 C C . PRO A 1 105 ? -17.540 3.170 34.412 1.00 57.50 105 PRO A C 1
ATOM 819 O O . PRO A 1 105 ? -17.374 4.414 34.416 1.00 57.50 105 PRO A O 1
#

Foldseek 3Di:
DPPVVVVVVVCVVVVVVVVVVCLVVVLVCCLVPQDDPVLNVLSVVLSVVVVVVVVVLVVCCVPDDPPVNVVSVVCVVVVVVVSVVVSVVVSVVVSVVVVVPDDDD

Secondary structure (DSSP, 8-state):
--HHHHHHHHHHHHHHHHHHHHHHHHHHHHHHT--SHHHHHHHHHHHHHHHHHHHHHHHHHHHSPTTHHHHTHHHHHHHHHHHHHHHHHHHHHHHHHHHHHSPP-

Solvent-accessible surface area (backbone atoms only — not comparable to full-atom values): 5870 Å² total; per-residue (Å²): 128,56,75,67,56,52,50,51,53,52,49,51,53,52,52,49,52,52,51,50,50,52,52,51,52,52,49,50,54,60,41,68,72,42,92,45,75,67,40,30,55,48,42,53,52,51,47,53,50,51,52,51,51,49,54,50,50,52,50,47,55,71,70,43,57,88,69,59,43,62,60,53,50,56,58,49,66,51,51,49,58,51,47,51,54,52,49,52,52,50,49,52,50,44,50,50,56,51,61,73,67,49,78,80,131

Sequence (105 aa):
MSPNELGGWIGGVLGGMVGLAGGVIGTYYSIRNTHGPRERRFMVRAALVTWGAIVTFLVLLLVLPSPWRWLLWVPYGILLPMGIIFGNRRQQQIRREEAATAPNP

Mean predicted aligned error: 6.9 Å